Protein AF-W1S1Q5-F1 (afdb_monomer_lite)

Structure (mmCIF, N/CA/C/O backbone):
data_AF-W1S1Q5-F1
#
_entry.id   AF-W1S1Q5-F1
#
loop_
_atom_site.group_PDB
_atom_site.id
_atom_site.type_symbol
_atom_site.label_atom_id
_atom_site.label_alt_id
_atom_site.label_comp_id
_atom_site.label_asym_id
_atom_site.label_entity_id
_atom_site.label_seq_id
_atom_site.pdbx_PDB_ins_code
_atom_site.Cartn_x
_atom_site.Cartn_y
_atom_site.Cartn_z
_atom_site.occupancy
_atom_site.B_iso_or_equiv
_atom_site.auth_seq_id
_atom_site.auth_comp_id
_atom_site.auth_asym_id
_atom_site.auth_atom_id
_atom_site.pdbx_PDB_model_num
ATOM 1 N N . MET A 1 1 ? 56.785 -2.061 -15.724 1.00 41.97 1 MET A N 1
ATOM 2 C CA . MET A 1 1 ? 55.629 -1.607 -16.528 1.00 41.97 1 MET A CA 1
ATOM 3 C C . MET A 1 1 ? 54.377 -1.823 -15.691 1.00 41.97 1 MET A C 1
ATOM 5 O O . MET A 1 1 ? 54.043 -2.968 -15.429 1.00 41.97 1 MET A O 1
ATOM 9 N N . SER A 1 2 ? 53.778 -0.753 -15.162 1.00 47.25 2 SER A N 1
ATOM 10 C CA . SER A 1 2 ? 52.623 -0.843 -14.255 1.00 47.25 2 SER A CA 1
ATOM 11 C C . SER A 1 2 ? 51.334 -0.793 -15.074 1.00 47.25 2 SER A C 1
ATOM 13 O O . SER A 1 2 ? 51.127 0.157 -15.827 1.00 47.25 2 SER A O 1
ATOM 15 N N . ALA A 1 3 ? 50.504 -1.832 -14.986 1.00 51.59 3 ALA A N 1
ATOM 16 C CA . ALA A 1 3 ? 49.231 -1.893 -15.692 1.00 51.59 3 ALA A CA 1
ATOM 17 C C . ALA A 1 3 ? 48.227 -0.946 -15.019 1.00 51.59 3 ALA A C 1
ATOM 19 O O . ALA A 1 3 ? 47.873 -1.126 -13.854 1.00 51.59 3 ALA A O 1
ATOM 20 N N . ALA A 1 4 ? 47.773 0.071 -15.753 1.00 55.44 4 ALA A N 1
ATOM 21 C CA . ALA A 1 4 ? 46.706 0.954 -15.308 1.00 55.44 4 ALA A CA 1
ATOM 22 C C . ALA A 1 4 ? 45.419 0.139 -15.088 1.00 55.44 4 ALA A C 1
ATOM 24 O O . ALA A 1 4 ? 44.925 -0.524 -16.001 1.00 55.44 4 ALA A O 1
ATOM 25 N N . ALA A 1 5 ? 44.882 0.178 -13.867 1.00 61.88 5 ALA A N 1
ATOM 26 C CA . ALA A 1 5 ? 43.611 -0.447 -13.535 1.00 61.88 5 ALA A CA 1
ATOM 27 C C . ALA A 1 5 ? 42.489 0.224 -14.344 1.00 61.88 5 ALA A C 1
ATOM 29 O O . ALA A 1 5 ? 42.157 1.387 -14.115 1.00 61.88 5 ALA A O 1
ATOM 30 N N . MET A 1 6 ? 41.907 -0.498 -15.306 1.00 61.03 6 MET A N 1
ATOM 31 C CA . MET A 1 6 ? 40.746 0.001 -16.040 1.00 61.03 6 MET A CA 1
ATOM 32 C C . MET A 1 6 ? 39.569 0.211 -15.073 1.00 61.03 6 MET A C 1
ATOM 34 O O . MET A 1 6 ? 39.296 -0.670 -14.248 1.00 61.03 6 MET A O 1
ATOM 38 N N . PRO A 1 7 ? 38.837 1.335 -15.164 1.00 59.34 7 PRO A N 1
ATOM 39 C CA . PRO A 1 7 ? 37.675 1.560 -14.322 1.00 59.34 7 PRO A CA 1
ATOM 40 C C . PRO A 1 7 ? 36.616 0.505 -14.652 1.00 59.34 7 PRO A C 1
ATOM 42 O O . PRO A 1 7 ? 36.053 0.484 -15.748 1.00 59.34 7 PRO A O 1
ATOM 45 N N . ARG A 1 8 ? 36.340 -0.391 -13.695 1.00 63.41 8 ARG A N 1
ATOM 46 C CA . ARG A 1 8 ? 35.213 -1.324 -13.780 1.00 63.41 8 ARG A CA 1
ATOM 47 C C . ARG A 1 8 ? 33.949 -0.497 -13.995 1.00 63.41 8 ARG A C 1
ATOM 49 O O . ARG A 1 8 ? 33.534 0.252 -13.110 1.00 63.41 8 ARG A O 1
ATOM 56 N N . ARG A 1 9 ? 33.350 -0.621 -15.180 1.00 60.47 9 ARG A N 1
ATOM 57 C CA . ARG A 1 9 ? 32.053 -0.030 -15.519 1.00 60.47 9 ARG A CA 1
ATOM 58 C C . ARG A 1 9 ? 31.067 -0.516 -14.455 1.00 60.47 9 ARG A C 1
ATOM 60 O O . ARG A 1 9 ? 30.725 -1.694 -14.447 1.00 60.47 9 ARG A O 1
ATOM 67 N N . ARG A 1 10 ? 30.676 0.349 -13.507 1.00 63.50 10 ARG A N 1
ATOM 68 C CA . ARG A 1 10 ? 29.640 0.022 -12.517 1.00 63.50 10 ARG A CA 1
ATOM 69 C C . ARG A 1 10 ? 28.397 -0.361 -13.308 1.00 63.50 10 ARG A C 1
ATOM 71 O O . ARG A 1 10 ? 27.765 0.501 -13.917 1.00 63.50 10 ARG A O 1
ATOM 78 N N . GLN A 1 11 ? 28.096 -1.652 -13.358 1.00 59.88 11 GLN A N 1
ATOM 79 C CA . GLN A 1 11 ? 26.868 -2.161 -13.938 1.00 59.88 11 GLN A CA 1
ATOM 80 C C . GLN A 1 11 ? 25.746 -1.604 -13.062 1.00 59.88 11 GLN A C 1
ATOM 82 O O . GLN A 1 11 ? 25.538 -2.070 -11.945 1.00 59.88 11 GLN A O 1
ATOM 87 N N . ARG A 1 12 ? 25.106 -0.514 -13.508 1.00 62.88 12 ARG A N 1
ATOM 88 C CA . ARG A 1 12 ? 23.896 -0.001 -12.863 1.00 62.88 12 ARG A CA 1
ATOM 89 C C . ARG A 1 12 ? 22.908 -1.161 -12.874 1.00 62.88 12 ARG A C 1
ATOM 91 O O . ARG A 1 12 ? 22.489 -1.576 -13.953 1.00 62.88 12 ARG A O 1
ATOM 98 N N . GLN A 1 13 ? 22.607 -1.713 -11.699 1.00 70.88 13 GLN A N 1
ATOM 99 C CA . GLN A 1 13 ? 21.504 -2.655 -11.560 1.00 70.88 13 GLN A CA 1
ATOM 100 C C . GLN A 1 13 ? 20.268 -1.949 -12.116 1.00 70.88 13 GLN A C 1
ATOM 102 O O . GLN A 1 13 ? 19.984 -0.802 -11.761 1.00 70.88 13 GLN A O 1
ATOM 107 N N . LYS A 1 14 ? 19.635 -2.569 -13.109 1.00 76.81 14 LYS A N 1
ATOM 108 C CA . LYS A 1 14 ? 18.459 -2.003 -13.759 1.00 76.81 14 LYS A CA 1
ATOM 109 C C . LYS A 1 14 ? 17.337 -2.017 -12.721 1.00 76.81 14 LYS A C 1
ATOM 111 O O . LYS A 1 14 ? 17.104 -3.063 -12.129 1.00 76.81 14 LYS A O 1
ATOM 116 N N . ALA A 1 15 ? 16.703 -0.870 -12.483 1.00 81.88 15 ALA A N 1
ATOM 117 C CA . ALA A 1 15 ? 15.551 -0.810 -11.590 1.00 81.88 15 ALA A CA 1
ATOM 118 C C . ALA A 1 15 ? 14.428 -1.688 -12.158 1.00 81.88 15 ALA A C 1
ATOM 120 O O . ALA A 1 15 ? 14.128 -1.604 -13.354 1.00 81.88 15 ALA A O 1
ATOM 121 N N . ASP A 1 16 ? 13.842 -2.512 -11.302 1.00 90.56 16 ASP A N 1
ATOM 122 C CA . ASP A 1 16 ? 12.760 -3.432 -11.625 1.00 90.56 16 ASP A CA 1
ATOM 123 C C . ASP A 1 16 ? 11.481 -2.939 -10.951 1.00 90.56 16 ASP A C 1
ATOM 125 O O . ASP A 1 16 ? 11.073 -3.424 -9.905 1.00 90.56 16 ASP A O 1
ATOM 129 N N . TYR A 1 17 ? 10.890 -1.873 -11.487 1.00 91.69 17 TYR A N 1
ATOM 130 C CA . TYR A 1 17 ? 9.669 -1.323 -10.906 1.00 91.69 17 TYR A 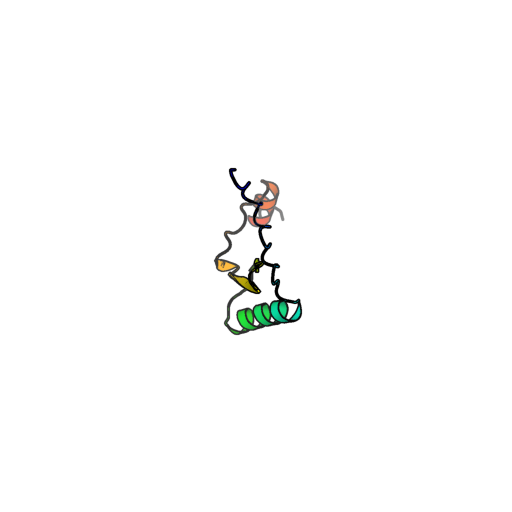CA 1
ATOM 131 C C . TYR A 1 17 ? 8.454 -2.199 -11.249 1.00 91.69 17 TYR A C 1
ATOM 133 O O . TYR A 1 17 ? 8.274 -2.558 -12.419 1.00 91.69 17 TYR A O 1
ATOM 141 N N . PRO A 1 18 ? 7.562 -2.478 -10.281 1.00 94.00 18 PRO A N 1
ATOM 142 C CA . PRO A 1 18 ? 6.350 -3.237 -10.540 1.00 94.00 18 PRO A CA 1
ATOM 143 C C . PRO A 1 18 ? 5.418 -2.473 -11.488 1.00 94.00 18 PRO A C 1
ATOM 145 O O . PRO A 1 18 ? 5.226 -1.259 -11.394 1.00 94.00 18 PRO A O 1
ATOM 148 N N . GLY A 1 19 ? 4.799 -3.205 -12.415 1.00 95.62 19 GLY A N 1
ATOM 149 C CA . GLY A 1 19 ? 3.832 -2.639 -13.352 1.00 95.62 19 GLY A CA 1
ATOM 150 C C . GLY A 1 19 ? 2.499 -2.274 -12.688 1.00 95.62 19 GLY A C 1
ATOM 151 O O . GLY A 1 19 ? 2.133 -2.798 -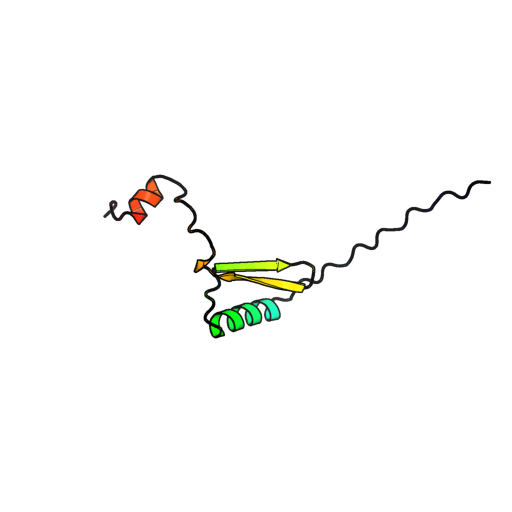11.637 1.00 95.62 19 GLY A O 1
ATOM 152 N N . LYS A 1 20 ? 1.700 -1.438 -13.364 1.00 95.69 20 LYS A N 1
ATOM 153 C CA . LYS A 1 20 ? 0.402 -0.942 -12.859 1.00 95.69 20 LYS A CA 1
ATOM 154 C C . LYS A 1 20 ? -0.568 -2.034 -12.380 1.00 95.69 20 LYS A C 1
ATOM 156 O O . LYS A 1 20 ? -1.344 -1.799 -11.462 1.00 95.69 20 LYS A O 1
ATOM 161 N N . VAL A 1 21 ? -0.535 -3.217 -13.001 1.00 97.50 21 VAL A N 1
ATOM 162 C CA . VAL A 1 21 ? -1.400 -4.349 -12.627 1.00 97.50 21 VAL A CA 1
ATOM 163 C C . VAL A 1 21 ? -0.988 -4.907 -11.267 1.00 97.50 21 VAL A C 1
ATOM 165 O O . VAL A 1 21 ? -1.846 -5.076 -10.410 1.00 97.50 21 VAL A O 1
ATOM 168 N N . ALA A 1 22 ? 0.313 -5.104 -11.036 1.00 96.19 22 ALA A N 1
ATOM 169 C CA . ALA A 1 22 ? 0.828 -5.547 -9.743 1.00 96.19 22 ALA A CA 1
ATOM 170 C C . ALA A 1 22 ? 0.496 -4.535 -8.636 1.00 96.19 22 ALA A C 1
ATOM 172 O O . ALA A 1 22 ? 0.033 -4.926 -7.570 1.00 96.19 22 ALA A O 1
ATOM 173 N N . ILE A 1 23 ? 0.633 -3.236 -8.926 1.00 96.38 23 ILE A N 1
ATOM 174 C CA . ILE A 1 23 ? 0.276 -2.156 -7.992 1.00 96.38 23 ILE A CA 1
ATOM 175 C C . ILE A 1 23 ? -1.209 -2.204 -7.623 1.00 96.38 23 ILE A C 1
ATOM 177 O O . ILE A 1 23 ? -1.557 -2.156 -6.444 1.00 96.38 23 ILE A O 1
ATOM 181 N N . ARG A 1 24 ? -2.090 -2.343 -8.621 1.00 97.38 24 ARG A N 1
ATOM 182 C CA . ARG A 1 24 ? -3.534 -2.449 -8.391 1.00 97.38 24 ARG A CA 1
ATOM 183 C C . ARG A 1 24 ? -3.881 -3.666 -7.532 1.00 97.38 24 ARG A C 1
ATOM 185 O O . ARG A 1 24 ? -4.606 -3.521 -6.556 1.00 97.38 24 ARG A O 1
ATOM 192 N N . HIS A 1 25 ? -3.326 -4.829 -7.860 1.00 97.69 25 HIS A N 1
ATOM 193 C CA . HIS A 1 25 ? -3.616 -6.071 -7.143 1.00 97.69 25 HIS A CA 1
ATOM 194 C C . HIS A 1 25 ? -3.083 -6.032 -5.706 1.00 97.69 25 HIS A C 1
ATOM 196 O O . HIS A 1 25 ? -3.742 -6.528 -4.801 1.00 97.69 25 HIS A O 1
ATOM 202 N N . ALA A 1 26 ? -1.925 -5.407 -5.473 1.00 96.19 26 ALA A N 1
ATOM 203 C CA . ALA A 1 26 ? -1.390 -5.223 -4.127 1.00 96.19 26 ALA A CA 1
ATOM 204 C C . ALA A 1 26 ? -2.319 -4.356 -3.261 1.00 96.19 26 ALA A C 1
ATOM 206 O O . ALA A 1 26 ? -2.580 -4.696 -2.109 1.00 96.19 26 ALA A O 1
ATOM 207 N N . ARG A 1 27 ? -2.870 -3.273 -3.827 1.00 96.19 27 ARG A N 1
ATOM 208 C CA . ARG A 1 27 ? -3.863 -2.432 -3.144 1.00 96.19 27 ARG A CA 1
ATOM 209 C C . ARG A 1 27 ? -5.143 -3.207 -2.822 1.00 96.19 27 ARG A C 1
ATOM 211 O O . ARG A 1 27 ? -5.595 -3.168 -1.685 1.00 96.19 27 ARG A O 1
ATOM 218 N N . GLU A 1 28 ? -5.704 -3.909 -3.803 1.00 97.12 28 GLU A N 1
ATOM 219 C CA . GLU A 1 28 ? -6.930 -4.703 -3.630 1.00 97.12 28 GLU A CA 1
ATOM 220 C C . GLU A 1 28 ? -6.741 -5.818 -2.589 1.00 97.12 28 GLU A C 1
ATOM 222 O O . GLU A 1 28 ? -7.613 -6.041 -1.752 1.00 97.12 28 GLU A O 1
ATOM 227 N N . ALA A 1 29 ? -5.580 -6.480 -2.587 1.00 97.00 29 ALA A N 1
ATOM 228 C CA . ALA A 1 29 ? -5.242 -7.491 -1.591 1.00 97.00 29 ALA A CA 1
ATOM 229 C C . ALA A 1 29 ? -5.143 -6.901 -0.176 1.00 97.00 29 ALA A C 1
ATOM 231 O O . ALA A 1 29 ? -5.643 -7.505 0.769 1.00 97.00 29 ALA A O 1
ATOM 232 N N . ALA A 1 30 ? -4.546 -5.715 -0.023 1.00 95.44 30 ALA A N 1
ATOM 233 C CA . ALA A 1 30 ? -4.487 -5.032 1.267 1.00 95.44 30 ALA A CA 1
ATOM 234 C C . ALA A 1 30 ? -5.884 -4.685 1.797 1.00 95.44 30 ALA A C 1
ATOM 236 O O . ALA A 1 30 ? -6.184 -4.980 2.952 1.00 95.44 30 ALA A O 1
ATOM 237 N N . GLU A 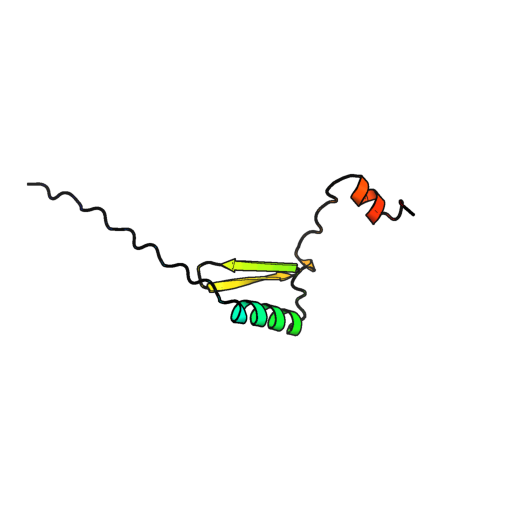1 31 ? -6.758 -4.148 0.941 1.00 95.62 31 GLU A N 1
ATOM 238 C CA . GLU A 1 31 ? -8.155 -3.863 1.296 1.00 95.62 31 GLU A CA 1
ATOM 239 C C . GLU A 1 31 ? -8.904 -5.142 1.701 1.00 95.62 31 GLU A C 1
ATOM 241 O O . GLU A 1 31 ? -9.592 -5.161 2.721 1.00 95.62 31 GLU A O 1
ATOM 246 N N . ALA A 1 32 ? -8.710 -6.244 0.967 1.00 97.31 32 ALA A N 1
ATOM 247 C CA . ALA A 1 32 ? -9.298 -7.544 1.297 1.00 97.31 32 ALA A CA 1
ATOM 248 C C . ALA A 1 32 ? -8.781 -8.127 2.627 1.00 97.31 32 ALA A C 1
ATOM 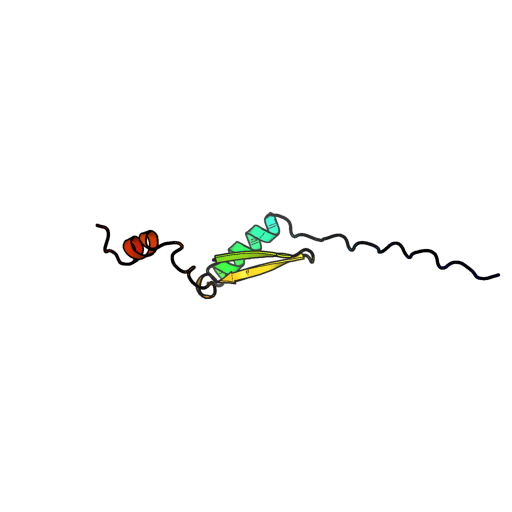250 O O . ALA A 1 32 ? -9.489 -8.886 3.286 1.00 97.31 32 ALA A O 1
ATOM 251 N N . MET A 1 33 ? -7.567 -7.758 3.040 1.00 94.75 33 MET A N 1
ATOM 252 C CA . MET A 1 33 ? -6.983 -8.116 4.336 1.00 94.75 33 MET A CA 1
ATOM 253 C C . MET A 1 33 ? -7.414 -7.182 5.479 1.00 94.75 33 MET A C 1
ATOM 255 O O . MET A 1 33 ? -6.968 -7.363 6.611 1.00 94.75 33 MET A O 1
ATOM 259 N N . GLY A 1 34 ? -8.264 -6.186 5.207 1.00 92.75 34 GLY A N 1
ATOM 260 C CA . GLY A 1 34 ? -8.713 -5.207 6.197 1.00 92.75 34 GLY A CA 1
ATOM 261 C C . GLY A 1 34 ? -7.708 -4.087 6.478 1.00 92.75 34 GLY A C 1
ATOM 262 O O . GLY A 1 34 ? -7.910 -3.317 7.413 1.00 92.75 34 GLY A O 1
ATOM 263 N N . ILE A 1 35 ? -6.644 -3.971 5.680 1.00 92.88 35 ILE A N 1
ATOM 264 C CA . ILE A 1 35 ? -5.718 -2.836 5.730 1.00 92.88 35 ILE A CA 1
ATOM 265 C C . ILE A 1 35 ? -6.353 -1.692 4.942 1.00 92.88 35 ILE A C 1
ATOM 267 O O . ILE A 1 35 ? -6.778 -1.891 3.806 1.00 92.88 35 ILE A O 1
ATOM 271 N N . ASN A 1 36 ? -6.388 -0.486 5.511 1.00 92.62 36 ASN A N 1
ATOM 272 C CA . ASN A 1 36 ? -6.874 0.714 4.827 1.00 92.62 36 ASN A CA 1
ATOM 273 C C . ASN A 1 36 ? -5.688 1.471 4.206 1.00 92.62 36 ASN A C 1
ATOM 275 O O . ASN A 1 36 ? -4.996 2.186 4.934 1.00 92.62 36 ASN A O 1
ATOM 279 N N . PRO A 1 37 ? -5.396 1.347 2.897 1.00 91.50 37 PRO A N 1
ATOM 280 C CA . PRO A 1 37 ? -4.176 1.905 2.327 1.00 91.50 37 PRO A CA 1
ATOM 281 C C . PRO A 1 37 ? -4.240 3.438 2.312 1.00 91.50 37 PRO A C 1
ATOM 283 O O . PRO A 1 37 ? -5.015 4.039 1.569 1.00 91.50 37 PRO A O 1
ATOM 286 N N . GLY A 1 38 ? -3.403 4.086 3.120 1.00 89.00 38 GLY A N 1
ATOM 287 C CA . GLY A 1 38 ? -3.235 5.539 3.130 1.00 89.00 38 GLY A CA 1
ATOM 288 C C . GLY A 1 38 ? -2.142 6.027 2.176 1.00 89.00 38 GLY A C 1
ATOM 289 O O . GLY A 1 38 ? -2.161 7.187 1.768 1.00 89.00 38 GLY A O 1
ATOM 290 N N . GLY A 1 39 ? -1.220 5.140 1.792 1.00 90.62 39 GLY A N 1
ATOM 291 C CA . GLY A 1 39 ? -0.138 5.419 0.852 1.00 90.62 39 GLY A CA 1
ATOM 292 C C . GLY A 1 39 ? 0.523 4.146 0.324 1.00 90.62 39 GLY A C 1
ATOM 293 O O . GLY A 1 39 ? 0.439 3.081 0.939 1.00 90.62 39 GLY A O 1
ATOM 294 N N . LEU A 1 40 ? 1.185 4.268 -0.827 1.00 94.19 40 LEU A N 1
ATOM 295 C CA . LEU A 1 40 ? 1.955 3.203 -1.472 1.00 94.19 40 LEU A CA 1
ATOM 296 C C . LEU A 1 40 ? 3.353 3.736 -1.803 1.00 94.19 40 LEU A C 1
ATOM 298 O O . LEU A 1 40 ? 3.471 4.802 -2.406 1.00 94.19 40 LEU A O 1
ATOM 302 N N . GLU A 1 41 ? 4.398 2.988 -1.459 1.00 94.44 41 GLU A N 1
ATOM 303 C CA . GLU A 1 41 ? 5.764 3.233 -1.935 1.00 94.44 41 GLU A CA 1
ATOM 304 C C . GLU A 1 41 ? 6.146 2.139 -2.935 1.00 94.44 41 GLU A C 1
ATOM 306 O O . GLU A 1 41 ? 6.001 0.945 -2.664 1.00 94.44 41 GLU A O 1
ATOM 311 N N . ILE A 1 42 ? 6.616 2.568 -4.108 1.00 95.44 42 ILE A N 1
ATOM 312 C CA . ILE A 1 42 ? 7.021 1.695 -5.207 1.00 95.44 42 ILE A CA 1
ATOM 313 C C . ILE A 1 42 ? 8.544 1.680 -5.278 1.00 95.44 42 ILE A C 1
ATOM 315 O O . ILE A 1 42 ? 9.168 2.672 -5.660 1.00 95.44 42 ILE A O 1
ATOM 319 N N . CYS A 1 43 ? 9.141 0.559 -4.892 1.00 93.50 43 CYS A N 1
ATOM 320 C CA . CYS A 1 43 ? 10.583 0.445 -4.766 1.00 93.50 43 CYS A CA 1
ATOM 321 C C . CYS A 1 43 ? 11.234 -0.054 -6.075 1.00 93.50 43 CYS A C 1
ATOM 323 O O . CYS A 1 43 ? 10.621 -0.799 -6.844 1.00 93.50 43 CYS A O 1
ATOM 325 N N . PRO A 1 44 ? 12.494 0.340 -6.349 1.00 90.94 44 PRO A N 1
ATOM 326 C CA . PRO A 1 44 ? 13.233 -0.066 -7.550 1.00 90.94 44 PRO A CA 1
ATOM 327 C C . PRO A 1 44 ? 13.660 -1.542 -7.555 1.00 90.94 44 PRO A C 1
ATOM 329 O O . PRO A 1 44 ? 14.232 -1.995 -8.544 1.00 90.94 44 PRO A O 1
ATOM 332 N N . ASP A 1 45 ? 13.429 -2.264 -6.460 1.00 90.62 45 ASP A N 1
ATOM 333 C CA . ASP A 1 45 ? 13.684 -3.698 -6.292 1.00 90.62 45 ASP A CA 1
ATOM 334 C C . ASP A 1 45 ? 12.445 -4.569 -6.573 1.00 90.62 45 ASP A C 1
ATOM 336 O O . ASP A 1 45 ? 12.478 -5.776 -6.343 1.00 90.62 45 ASP A O 1
ATOM 340 N N . GLY A 1 46 ? 11.347 -3.967 -7.039 1.00 90.50 46 GLY A N 1
ATOM 341 C CA . GLY A 1 46 ? 10.102 -4.671 -7.349 1.00 90.50 46 GLY A CA 1
ATOM 342 C C . GLY A 1 46 ? 9.102 -4.700 -6.203 1.00 90.50 46 GLY A C 1
ATOM 343 O O . GLY A 1 46 ? 7.954 -5.102 -6.408 1.00 90.50 46 GLY A O 1
ATOM 344 N N . THR A 1 47 ? 9.493 -4.262 -5.005 1.00 95.25 47 THR A N 1
ATOM 345 C CA . THR A 1 47 ? 8.617 -4.320 -3.835 1.00 95.25 47 THR A CA 1
ATOM 346 C C . THR A 1 47 ? 7.606 -3.172 -3.812 1.00 95.25 47 THR A C 1
ATOM 348 O O . THR A 1 47 ? 7.870 -2.048 -4.248 1.00 95.25 47 THR A O 1
ATOM 351 N N . ILE A 1 48 ? 6.410 -3.475 -3.304 1.00 96.56 48 ILE A N 1
ATOM 352 C CA . ILE A 1 48 ? 5.343 -2.505 -3.045 1.00 96.56 48 ILE A CA 1
ATOM 353 C C . ILE A 1 48 ? 5.148 -2.477 -1.536 1.00 96.56 48 ILE A C 1
ATOM 355 O O . ILE A 1 48 ? 4.766 -3.489 -0.946 1.00 96.56 48 ILE A O 1
ATOM 359 N N . ARG A 1 49 ? 5.400 -1.330 -0.909 1.00 95.06 49 ARG A N 1
ATOM 360 C CA . ARG A 1 49 ? 5.129 -1.131 0.518 1.00 95.06 49 ARG A CA 1
ATOM 361 C C . ARG A 1 49 ? 3.810 -0.398 0.675 1.00 95.06 49 ARG A C 1
ATOM 363 O O . ARG A 1 49 ? 3.574 0.614 0.016 1.00 95.06 49 ARG A O 1
ATOM 370 N N . ILE A 1 50 ? 2.956 -0.927 1.539 1.00 93.81 50 ILE A N 1
ATOM 371 C CA . ILE A 1 50 ? 1.615 -0.407 1.787 1.00 93.81 50 ILE A CA 1
ATOM 372 C C . ILE A 1 50 ? 1.601 0.185 3.185 1.00 93.81 50 ILE A C 1
ATOM 374 O O . ILE A 1 50 ? 1.930 -0.500 4.152 1.00 93.81 50 ILE A O 1
ATOM 378 N N . PHE A 1 51 ? 1.224 1.454 3.282 1.00 91.44 51 PHE A N 1
ATOM 379 C CA . PHE A 1 51 ? 1.083 2.141 4.556 1.00 91.44 51 PHE A CA 1
ATOM 380 C C . PHE A 1 51 ? -0.386 2.163 4.937 1.00 91.44 51 PHE A C 1
ATOM 382 O O . PHE A 1 51 ? -1.216 2.689 4.191 1.00 91.44 51 PHE A O 1
ATOM 389 N N . ASP A 1 52 ? -0.699 1.602 6.100 1.00 89.50 52 ASP A N 1
ATOM 390 C CA . ASP A 1 52 ? -2.027 1.740 6.677 1.00 89.50 52 ASP A CA 1
ATOM 391 C C . ASP A 1 52 ? -2.270 3.211 7.025 1.00 89.50 52 ASP A C 1
ATOM 393 O O . ASP A 1 52 ? -1.434 3.860 7.655 1.00 89.50 52 ASP A O 1
ATOM 397 N N . ARG A 1 53 ? -3.422 3.745 6.625 1.00 86.50 53 ARG A N 1
ATOM 398 C CA . ARG A 1 53 ? -3.861 5.097 6.959 1.00 86.50 53 ARG A CA 1
ATOM 399 C C . ARG A 1 53 ? -3.877 5.336 8.468 1.00 86.50 53 ARG A C 1
ATOM 401 O O . ARG A 1 53 ? -3.574 6.449 8.876 1.00 86.50 53 ARG A O 1
ATOM 408 N N . ALA A 1 54 ? -4.173 4.323 9.282 1.00 84.56 54 ALA A N 1
ATOM 409 C CA . ALA A 1 54 ? -4.111 4.429 10.739 1.00 84.56 54 ALA A CA 1
ATOM 410 C C . ALA A 1 54 ? -2.676 4.615 11.269 1.00 84.56 54 ALA A C 1
ATOM 412 O O . ALA A 1 54 ? -2.486 5.178 12.344 1.00 84.56 54 ALA A O 1
ATOM 413 N N . ALA A 1 55 ? -1.668 4.156 10.521 1.00 81.50 55 ALA A N 1
ATOM 414 C CA . ALA A 1 55 ? -0.254 4.307 10.862 1.00 81.50 55 ALA A CA 1
ATOM 415 C C . ALA A 1 55 ? 0.360 5.611 10.322 1.00 81.50 55 ALA A C 1
ATOM 417 O O . ALA A 1 55 ? 1.479 5.962 10.697 1.00 81.50 55 ALA A O 1
ATOM 418 N N . ILE A 1 56 ? -0.347 6.329 9.444 1.00 75.81 56 ILE A N 1
ATOM 419 C CA . ILE A 1 56 ? 0.081 7.636 8.951 1.00 75.81 56 ILE A CA 1
ATOM 420 C C . ILE A 1 56 ? -0.357 8.676 9.988 1.00 75.81 56 ILE A C 1
ATOM 422 O O . ILE A 1 56 ? -1.562 8.820 10.210 1.00 75.81 56 ILE A O 1
ATOM 426 N N . PRO A 1 57 ? 0.577 9.415 10.619 1.00 71.00 57 PRO A N 1
ATOM 427 C CA . PRO A 1 57 ? 0.202 10.507 11.501 1.00 71.00 57 PRO A CA 1
A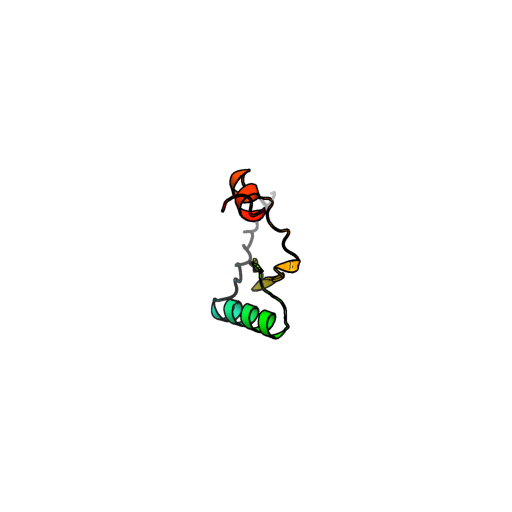TOM 428 C C . PRO A 1 57 ? -0.697 11.456 10.714 1.00 71.00 57 PRO A C 1
ATOM 430 O O . PRO A 1 57 ? -0.330 11.864 9.608 1.00 71.00 57 PRO A O 1
ATOM 433 N N . ALA A 1 58 ? -1.873 11.787 11.256 1.00 66.75 58 ALA A N 1
ATOM 434 C CA . ALA A 1 58 ? -2.682 12.856 10.693 1.00 66.75 58 ALA A CA 1
ATOM 435 C C . ALA A 1 58 ? -1.760 14.071 10.554 1.00 66.75 58 ALA A C 1
ATOM 437 O O . ALA A 1 58 ? -1.136 14.485 11.534 1.00 66.75 58 ALA A O 1
ATOM 438 N N . ALA A 1 59 ? -1.581 14.557 9.323 1.00 59.47 59 ALA A N 1
ATOM 439 C CA . ALA A 1 59 ? -0.780 15.746 9.102 1.00 59.47 59 ALA A CA 1
ATOM 440 C C . ALA A 1 59 ? -1.326 16.832 10.034 1.00 59.47 59 ALA A C 1
ATOM 442 O O . ALA A 1 59 ? -2.538 17.057 10.058 1.00 59.47 59 ALA A O 1
ATOM 443 N N . ALA A 1 60 ? -0.446 17.445 10.833 1.00 59.66 60 ALA A N 1
ATOM 444 C CA . ALA A 1 60 ? -0.823 18.621 11.601 1.00 59.66 60 ALA A CA 1
ATOM 445 C C . ALA A 1 60 ? -1.465 19.634 10.632 1.00 59.66 60 ALA A C 1
ATOM 447 O O . ALA A 1 60 ? -0.988 19.720 9.489 1.00 59.66 60 ALA A O 1
ATOM 448 N N . PRO A 1 61 ? -2.534 20.344 11.041 1.00 59.38 61 PRO A N 1
ATOM 449 C CA . PRO A 1 61 ? -3.166 21.359 10.206 1.00 59.38 61 PRO A CA 1
ATOM 450 C C . PRO A 1 61 ? -2.090 22.265 9.617 1.00 59.38 61 PRO A C 1
ATOM 452 O O . PRO A 1 61 ? -1.187 22.708 10.334 1.00 59.38 61 PRO A O 1
ATOM 455 N N . LYS A 1 62 ? -2.120 22.471 8.299 1.00 63.81 62 LYS A N 1
ATOM 456 C CA . LYS A 1 62 ? -1.067 23.236 7.615 1.00 63.81 62 LYS A CA 1
ATOM 457 C C . LYS A 1 62 ? -1.093 24.715 8.003 1.00 63.81 62 LYS A C 1
ATOM 459 O O . LYS A 1 62 ? -0.086 25.395 7.814 1.00 63.81 62 LYS A O 1
ATOM 464 N N . ASP A 1 63 ? -2.213 25.187 8.545 1.00 67.88 63 ASP A N 1
ATOM 465 C CA . ASP A 1 63 ? -2.426 26.533 9.057 1.00 67.88 63 ASP A CA 1
ATOM 466 C C . ASP A 1 63 ? -3.543 26.577 10.126 1.00 67.88 63 ASP A C 1
ATOM 468 O O . ASP A 1 63 ? -4.258 25.601 10.369 1.00 67.88 63 ASP A O 1
ATOM 472 N N . GLU A 1 64 ? -3.684 27.741 10.771 1.00 67.69 64 GLU A N 1
ATOM 473 C CA . GLU A 1 64 ? -4.709 28.026 11.791 1.00 67.69 64 GLU A CA 1
ATOM 474 C C . GLU A 1 64 ? -6.144 27.919 11.236 1.00 67.69 64 GLU A C 1
ATOM 476 O O . GLU A 1 64 ? -7.099 27.687 11.980 1.00 67.69 64 GLU A O 1
ATOM 481 N N . PHE A 1 65 ? -6.317 28.060 9.919 1.00 70.62 65 PHE A N 1
ATOM 482 C CA . PHE A 1 65 ? -7.620 28.005 9.264 1.00 70.62 65 PHE A CA 1
ATOM 483 C C . PHE A 1 65 ? -8.132 26.563 9.136 1.00 70.62 65 PHE A C 1
ATOM 485 O O . PHE A 1 65 ? -9.291 26.290 9.458 1.00 70.62 65 PHE A O 1
ATOM 492 N N . GLU A 1 66 ? -7.271 25.619 8.748 1.00 71.44 66 GLU A N 1
ATOM 493 C CA . GLU A 1 66 ? -7.575 24.185 8.770 1.00 71.44 66 GLU A CA 1
ATOM 494 C C . GLU A 1 66 ? -7.883 23.699 10.197 1.00 71.44 66 GLU A C 1
ATOM 496 O O . GLU A 1 66 ? -8.787 22.881 10.384 1.00 71.44 66 GLU A O 1
ATOM 501 N N . GLU A 1 67 ? -7.204 24.245 11.213 1.00 69.69 67 GLU A N 1
ATOM 502 C CA . GLU A 1 67 ? -7.486 23.953 12.626 1.00 69.69 67 GLU A CA 1
ATOM 503 C C . GLU A 1 67 ? -8.892 24.433 13.044 1.00 69.69 67 GLU A C 1
ATOM 505 O O . GLU A 1 67 ? -9.640 23.722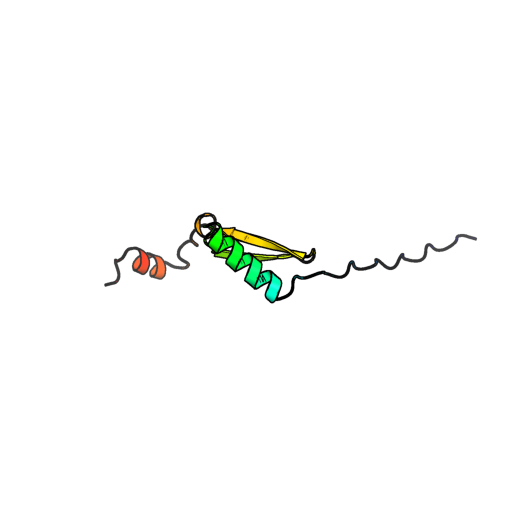 13.729 1.00 69.69 67 GLU A O 1
ATOM 510 N N . TRP A 1 68 ? -9.314 25.619 12.600 1.00 71.50 68 TRP A N 1
ATOM 511 C CA . TRP A 1 68 ? -10.657 26.142 12.880 1.00 71.50 68 TRP A CA 1
ATOM 512 C C . TRP A 1 68 ? -11.770 25.387 12.146 1.00 71.50 68 TRP A C 1
ATOM 514 O O . TRP A 1 68 ? -12.839 25.165 12.723 1.00 71.50 68 TRP A O 1
ATOM 524 N N . LEU A 1 69 ? -11.510 24.934 10.918 1.00 75.06 69 LEU A N 1
ATOM 525 C CA . LEU A 1 69 ? -12.409 24.059 10.159 1.00 75.06 69 LEU A CA 1
ATOM 526 C C . LEU A 1 69 ? -12.572 22.694 10.838 1.00 75.06 69 LEU A C 1
ATOM 528 O O . LEU A 1 69 ? -13.693 22.221 11.011 1.00 75.06 69 LEU A O 1
ATOM 532 N N . GLN A 1 70 ? -11.472 22.073 11.271 1.00 68.00 70 GLN A N 1
ATOM 533 C CA . GLN A 1 70 ? -11.516 20.771 11.945 1.00 68.00 70 GLN A CA 1
ATOM 534 C C . GLN A 1 70 ? -12.140 20.837 13.342 1.00 68.00 70 GLN A C 1
ATOM 536 O O . GLN A 1 70 ? -12.791 19.885 13.767 1.00 68.00 70 GLN A O 1
ATOM 541 N N . SER A 1 71 ? -11.982 21.956 14.053 1.00 72.50 71 SER A N 1
ATOM 542 C CA . SER A 1 71 ? -12.588 22.154 15.378 1.00 72.50 71 SER A CA 1
ATOM 543 C C . SER A 1 71 ? -14.083 22.495 15.341 1.00 72.50 71 SER A C 1
ATOM 545 O O . SER A 1 71 ? -14.685 22.664 16.402 1.00 72.50 71 SER A O 1
ATOM 547 N N . GLY A 1 72 ? -14.697 22.599 14.153 1.00 67.94 72 GLY A N 1
ATOM 548 C CA . GLY A 1 72 ? -16.119 22.925 14.000 1.00 67.94 72 GLY A CA 1
ATOM 549 C C . GLY A 1 72 ? -16.479 24.341 14.461 1.00 67.94 72 GLY A C 1
ATOM 550 O O . GLY A 1 72 ? -17.639 24.617 14.756 1.00 67.94 72 GLY A O 1
ATOM 551 N N . LYS A 1 73 ? -15.486 25.236 14.565 1.00 60.97 73 LYS A N 1
ATOM 552 C CA . LYS A 1 73 ? -15.672 26.645 14.953 1.00 60.97 73 LYS A CA 1
ATOM 553 C C . LYS A 1 73 ? -16.036 27.550 13.776 1.00 60.97 73 LYS A C 1
ATOM 555 O O . LYS A 1 73 ? -16.446 28.686 13.997 1.00 60.97 73 LYS A O 1
ATOM 560 N N . LEU A 1 74 ? -15.887 27.056 12.550 1.00 55.62 74 LEU A N 1
ATOM 561 C CA . LEU A 1 74 ? -16.396 27.686 11.337 1.00 55.62 74 LEU A CA 1
ATOM 562 C C . LEU A 1 74 ? -17.679 26.947 10.939 1.00 55.62 74 LEU A C 1
ATOM 564 O O . LEU A 1 74 ? -17.627 25.769 10.591 1.00 55.62 74 LEU A O 1
ATOM 568 N N . GLY A 1 75 ? -18.815 27.628 11.114 1.00 55.94 75 GLY A N 1
ATOM 569 C CA . GLY A 1 75 ? -20.155 27.139 10.772 1.00 55.94 75 GLY A CA 1
ATOM 570 C C . GLY A 1 75 ? -20.483 27.247 9.292 1.00 55.94 75 GLY A C 1
ATOM 571 O O . GLY A 1 75 ? -19.855 28.083 8.603 1.00 55.94 75 GLY A O 1
#

Secondary structure (DSSP, 8-state):
-PPP--------PPP-PPPHHHHHHHHHHHHHTT--EEEEEE-TTS-EEEEEGGGSPPPPPSSHHHHHHHTT---

Foldseek 3Di:
DDDDDDPDPPPPPQQDWADPVVVVVVCVVCVVVVAQFPDWDIGSNHDIDGDGPVNDPDPDQPDPVSVCVVVVVPD

pLDDT: mean 79.79, std 15.83, range [41.97, 97.69]

Sequence (75 aa):
MSAAAMPRRRQRQKADYPGKVAIRHAREAAEAMGINPGGLEICPDGTIRIFDRAAIPAAAPKDEFEEWLQSGKLG

Radius of gyration: 22.81 Å; chains: 1; bounding box: 76×36×32 Å